Protein AF-A0A6G3XBC0-F1 (afdb_monomer_lite)

Foldseek 3Di:
DVVQVVVQKDFPDKDKDADDDPLCVPPPDPCNVVNRPDIDMDTDIDGD

Organism: NCBI:txid2706086

Structure (mmCIF, N/CA/C/O backbone):
data_AF-A0A6G3XBC0-F1
#
_entry.id   AF-A0A6G3XBC0-F1
#
loop_
_atom_site.group_PDB
_atom_site.id
_atom_site.type_symbol
_atom_site.label_atom_id
_atom_site.label_alt_id
_atom_site.label_comp_id
_atom_site.label_asym_id
_atom_site.label_entity_id
_atom_site.label_seq_id
_atom_site.pdbx_PDB_ins_code
_atom_site.Cartn_x
_atom_site.Cartn_y
_atom_site.Cartn_z
_atom_site.occupancy
_atom_site.B_iso_or_equiv
_atom_site.auth_seq_id
_atom_site.auth_comp_id
_atom_site.auth_asym_id
_atom_site.auth_atom_id
_atom_site.pdbx_PDB_model_num
ATOM 1 N N . PRO A 1 1 ? -5.878 -6.253 7.435 1.00 81.31 1 PRO A N 1
ATOM 2 C CA . PRO A 1 1 ? -4.618 -7.039 7.485 1.00 81.31 1 PRO A CA 1
ATOM 3 C C . PRO A 1 1 ? -4.529 -7.813 8.801 1.00 81.31 1 PRO A C 1
ATOM 5 O O . PRO A 1 1 ? -4.989 -7.283 9.808 1.00 81.31 1 PRO A O 1
ATOM 8 N N . ALA A 1 2 ? -3.955 -9.020 8.808 1.00 83.62 2 ALA A N 1
ATOM 9 C CA . ALA A 1 2 ? -3.885 -9.848 10.019 1.00 83.62 2 ALA A CA 1
ATOM 10 C C . ALA A 1 2 ? -3.201 -9.118 11.193 1.00 83.62 2 ALA A C 1
ATOM 12 O O . ALA A 1 2 ? -3.729 -9.115 12.298 1.00 83.62 2 ALA A O 1
ATOM 13 N N . ALA A 1 3 ? -2.109 -8.389 10.928 1.00 91.06 3 ALA A N 1
ATOM 14 C CA . ALA A 1 3 ? -1.408 -7.590 11.939 1.00 91.06 3 ALA A CA 1
ATOM 15 C C . ALA A 1 3 ? -2.249 -6.434 12.521 1.00 91.06 3 ALA A C 1
ATOM 17 O O . ALA A 1 3 ? -2.121 -6.117 13.696 1.00 91.06 3 ALA A O 1
ATOM 18 N N . VAL A 1 4 ? -3.137 -5.824 11.723 1.00 94.06 4 VAL A N 1
ATOM 19 C CA . VAL A 1 4 ? -4.030 -4.743 12.190 1.00 94.06 4 VAL A CA 1
ATOM 20 C C . VAL A 1 4 ? -5.069 -5.294 13.165 1.00 94.06 4 VAL A C 1
ATOM 22 O O . VAL A 1 4 ? -5.266 -4.727 14.234 1.00 94.06 4 VAL A O 1
ATOM 25 N N . ALA A 1 5 ? -5.685 -6.429 12.823 1.00 93.38 5 ALA A N 1
ATOM 26 C CA . ALA A 1 5 ? -6.665 -7.079 13.690 1.00 93.38 5 ALA A CA 1
ATOM 27 C C . ALA A 1 5 ? -6.020 -7.605 14.983 1.00 93.38 5 ALA A C 1
ATOM 29 O O . ALA A 1 5 ? -6.573 -7.419 16.062 1.00 93.38 5 ALA A O 1
ATOM 30 N N . ALA A 1 6 ? -4.822 -8.194 14.888 1.00 95.94 6 ALA A N 1
ATOM 31 C CA . ALA A 1 6 ? -4.064 -8.665 16.049 1.00 95.94 6 ALA A CA 1
ATOM 32 C C . ALA A 1 6 ? -3.707 -7.540 17.039 1.00 95.94 6 ALA A C 1
ATOM 34 O O . ALA A 1 6 ? -3.514 -7.806 18.220 1.00 95.94 6 ALA A O 1
ATOM 35 N N . ALA A 1 7 ? -3.658 -6.287 16.576 1.00 95.94 7 ALA A N 1
ATOM 36 C CA . ALA A 1 7 ? -3.425 -5.110 17.408 1.00 95.94 7 ALA A CA 1
ATOM 37 C C . ALA A 1 7 ? -4.707 -4.529 18.048 1.00 95.94 7 ALA A C 1
ATOM 39 O O . ALA A 1 7 ? -4.652 -3.444 18.621 1.00 95.94 7 ALA A O 1
ATOM 40 N N . GLY A 1 8 ? -5.865 -5.196 17.933 1.00 96.69 8 GLY A N 1
ATOM 41 C CA . GLY A 1 8 ? -7.139 -4.691 18.468 1.00 96.69 8 GLY A CA 1
ATOM 42 C C . GLY A 1 8 ? -7.709 -3.503 17.685 1.00 96.69 8 GLY A C 1
ATOM 43 O O . GLY A 1 8 ? -8.490 -2.715 18.218 1.00 96.69 8 GLY A O 1
ATOM 44 N N . LEU A 1 9 ? -7.307 -3.351 16.420 1.00 97.69 9 LEU A N 1
ATOM 45 C CA . LEU A 1 9 ? -7.758 -2.283 15.536 1.00 97.69 9 LEU A CA 1
ATOM 46 C C . LEU A 1 9 ? -8.605 -2.844 14.392 1.00 97.69 9 LEU A C 1
ATOM 48 O O . LEU A 1 9 ? -8.369 -3.942 13.883 1.00 97.69 9 LEU A O 1
ATOM 52 N N . ARG A 1 10 ? -9.553 -2.036 13.917 1.00 96.69 10 ARG A N 1
ATOM 53 C CA . ARG A 1 10 ? -10.306 -2.281 12.683 1.00 96.69 10 ARG A CA 1
ATOM 54 C C . ARG A 1 10 ? -10.003 -1.217 11.640 1.00 96.69 10 ARG A C 1
ATOM 56 O O . ARG A 1 10 ? -9.717 -0.064 11.956 1.00 96.69 10 ARG A O 1
ATOM 63 N N . VAL A 1 11 ? -10.097 -1.609 10.374 1.00 96.62 11 VAL A N 1
ATOM 64 C CA . VAL A 1 11 ? -9.967 -0.685 9.244 1.00 96.62 11 VAL A CA 1
ATOM 65 C C . VAL A 1 11 ? -11.289 0.054 9.081 1.00 96.62 11 VAL A C 1
ATOM 67 O O . VAL A 1 11 ? -12.318 -0.563 8.820 1.00 96.62 11 VAL A O 1
ATOM 70 N N . ALA A 1 12 ? -11.261 1.370 9.259 1.00 97.50 12 ALA A N 1
ATOM 71 C CA . ALA A 1 12 ? -12.410 2.247 9.069 1.00 97.50 12 ALA A CA 1
ATOM 72 C C . ALA A 1 12 ? -12.434 2.896 7.681 1.00 97.50 12 ALA A C 1
ATOM 74 O O . ALA A 1 12 ? -13.482 3.391 7.276 1.00 97.50 12 ALA A O 1
ATOM 75 N N . ASP A 1 13 ? -11.291 2.960 6.995 1.00 97.94 13 ASP A N 1
A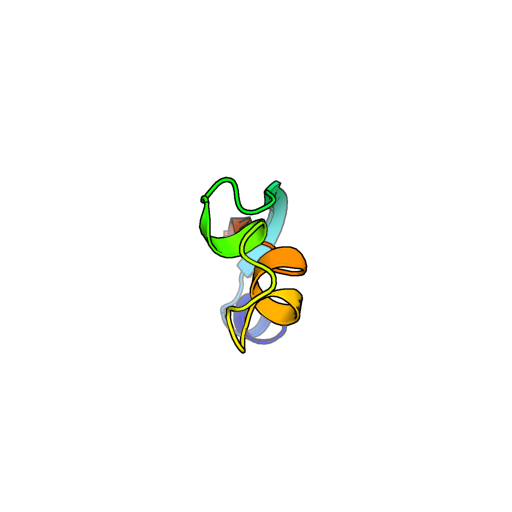TOM 76 C CA . ASP A 1 13 ? -11.183 3.433 5.614 1.00 97.94 13 ASP A CA 1
ATOM 77 C C . ASP A 1 13 ? -9.872 2.990 4.975 1.00 97.94 13 ASP A C 1
ATOM 79 O O . ASP A 1 13 ? -8.891 2.702 5.675 1.00 97.94 13 ASP A O 1
ATOM 83 N N . ARG A 1 14 ? -9.838 3.026 3.646 1.00 97.31 14 ARG A N 1
ATOM 84 C CA . ARG A 1 14 ? -8.627 2.813 2.864 1.00 97.31 14 ARG A CA 1
ATOM 85 C C . ARG A 1 14 ? -8.653 3.666 1.604 1.00 97.31 14 ARG A C 1
ATOM 87 O O . ARG A 1 14 ? -9.588 3.589 0.815 1.00 97.31 14 ARG A O 1
ATOM 94 N N . LEU A 1 15 ? -7.569 4.400 1.387 1.00 98.38 15 LEU A N 1
ATOM 95 C CA . LEU A 1 15 ? -7.326 5.143 0.160 1.00 98.38 15 LEU A CA 1
ATOM 96 C C . LEU A 1 15 ? -6.075 4.606 -0.523 1.00 98.38 15 LEU A C 1
ATOM 98 O O . LEU A 1 15 ? -5.023 4.512 0.104 1.00 98.38 15 LEU A O 1
ATOM 102 N N . ASP A 1 16 ? -6.183 4.318 -1.814 1.00 97.81 16 ASP A N 1
ATOM 103 C CA . ASP A 1 16 ? -5.072 3.838 -2.627 1.00 97.81 16 ASP A CA 1
ATOM 104 C C . ASP A 1 16 ? -4.630 4.906 -3.630 1.00 97.81 16 ASP A C 1
ATOM 106 O O . ASP A 1 16 ? -5.437 5.682 -4.145 1.00 97.81 16 ASP A O 1
ATOM 110 N N . THR A 1 17 ? -3.337 4.928 -3.939 1.00 97.44 17 THR A N 1
ATOM 111 C CA . THR A 1 17 ? -2.770 5.779 -4.985 1.00 97.44 17 THR A CA 1
ATOM 112 C C . THR A 1 17 ? -1.738 5.029 -5.820 1.00 97.44 17 THR A C 1
ATOM 114 O O . THR A 1 17 ? -1.084 4.092 -5.355 1.00 97.44 17 THR A O 1
ATOM 117 N N . ARG A 1 18 ? -1.615 5.447 -7.082 1.00 96.94 18 ARG A N 1
ATOM 118 C CA . ARG A 1 18 ? -0.643 4.925 -8.046 1.00 96.94 18 ARG A CA 1
ATOM 119 C C . ARG A 1 18 ? 0.617 5.798 -8.056 1.00 96.94 18 ARG A C 1
ATOM 121 O O . ARG A 1 18 ? 0.527 7.010 -7.830 1.00 96.94 18 ARG A O 1
ATOM 128 N N . PRO A 1 19 ? 1.790 5.223 -8.352 1.00 96.50 19 PRO A N 1
ATOM 129 C CA . PRO A 1 19 ? 3.038 5.969 -8.396 1.00 96.50 19 PRO A CA 1
ATOM 130 C C . PRO A 1 19 ? 3.028 6.992 -9.537 1.00 96.50 19 PRO A C 1
ATOM 132 O O . PRO A 1 19 ? 2.586 6.717 -10.651 1.00 96.50 19 PRO A O 1
ATOM 135 N N . ARG A 1 20 ? 3.532 8.199 -9.255 1.00 95.50 20 ARG A N 1
ATOM 136 C CA . ARG A 1 20 ? 3.596 9.321 -10.216 1.00 95.50 20 ARG A CA 1
ATOM 137 C C . ARG A 1 20 ? 5.019 9.664 -10.672 1.00 95.50 20 ARG A C 1
ATOM 139 O O . ARG A 1 20 ? 5.209 10.631 -11.402 1.00 95.50 20 ARG A O 1
ATOM 146 N N . HIS A 1 21 ? 6.022 8.912 -10.226 1.00 93.69 21 HIS A N 1
ATOM 147 C CA . HIS A 1 21 ? 7.426 9.201 -10.519 1.00 93.69 21 HIS A CA 1
ATOM 148 C C . HIS A 1 21 ? 7.848 8.719 -11.920 1.00 93.69 21 HIS A C 1
ATOM 150 O O . HIS A 1 21 ? 7.274 7.785 -12.478 1.00 93.69 21 HIS A O 1
ATOM 156 N N . SER A 1 22 ? 8.917 9.306 -12.469 1.00 94.88 22 SER A N 1
ATOM 157 C CA . SER A 1 22 ? 9.418 9.017 -13.826 1.00 94.88 22 SER A CA 1
ATOM 158 C C . SER A 1 22 ? 9.816 7.555 -14.044 1.00 94.88 22 SER A C 1
ATOM 160 O O . SER A 1 22 ? 9.532 7.009 -15.105 1.00 94.88 22 SER A O 1
ATOM 162 N N . ARG A 1 23 ? 10.379 6.887 -13.026 1.00 93.88 23 ARG A N 1
ATOM 163 C CA . ARG A 1 23 ? 10.795 5.471 -13.121 1.00 93.88 23 ARG A CA 1
ATOM 164 C C . ARG A 1 23 ? 9.653 4.489 -13.428 1.00 93.88 23 ARG A C 1
ATOM 166 O O . ARG A 1 23 ? 9.919 3.369 -13.833 1.00 93.88 23 ARG A O 1
ATOM 173 N N . VAL A 1 24 ? 8.386 4.894 -13.272 1.00 96.12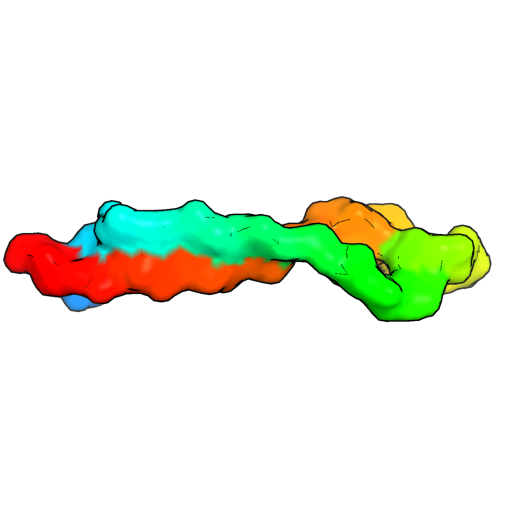 24 VAL A N 1
ATOM 174 C CA . VAL A 1 24 ? 7.233 4.090 -13.724 1.00 96.12 24 VAL A CA 1
ATOM 175 C C . VAL A 1 24 ? 7.206 3.961 -15.248 1.00 96.12 24 VAL A C 1
ATOM 177 O O . VAL A 1 24 ? 6.653 3.004 -15.767 1.00 96.12 24 VAL A O 1
ATOM 180 N N . ARG A 1 25 ? 7.784 4.920 -15.978 1.00 94.56 25 ARG A N 1
ATOM 181 C CA . ARG A 1 25 ? 7.757 4.989 -17.449 1.00 94.56 25 ARG A CA 1
ATOM 182 C C . ARG A 1 25 ? 9.064 4.542 -18.103 1.00 94.56 25 ARG A C 1
ATOM 184 O O . ARG A 1 25 ? 9.127 4.447 -19.322 1.00 94.56 25 ARG A O 1
ATOM 191 N N . GLU A 1 26 ? 10.102 4.292 -17.314 1.00 95.62 26 GLU A N 1
ATOM 192 C CA . GLU A 1 26 ? 11.423 3.909 -17.807 1.00 95.62 26 GLU A CA 1
ATOM 193 C C . GLU A 1 26 ? 11.473 2.399 -18.053 1.00 95.62 26 GLU A C 1
ATOM 195 O O . GLU A 1 26 ? 11.683 1.620 -17.133 1.00 95.62 26 GLU A O 1
ATOM 200 N N . THR A 1 27 ? 11.249 1.977 -19.296 1.00 95.25 27 THR A N 1
ATOM 201 C CA . THR A 1 27 ? 11.154 0.553 -19.670 1.00 95.25 27 THR A CA 1
ATOM 202 C C . THR A 1 27 ? 12.482 -0.200 -19.593 1.00 95.25 27 THR A C 1
ATOM 204 O O . THR A 1 27 ? 12.476 -1.423 -19.497 1.00 95.25 27 THR A O 1
ATOM 207 N N . ALA A 1 28 ? 13.611 0.515 -19.615 1.00 95.94 28 ALA A N 1
ATOM 208 C CA . ALA A 1 28 ? 14.944 -0.060 -19.435 1.00 95.94 28 ALA A CA 1
ATOM 209 C C . ALA A 1 28 ? 15.268 -0.380 -17.965 1.00 95.94 28 ALA A C 1
ATOM 211 O O . ALA A 1 28 ? 16.248 -1.070 -17.685 1.00 95.94 28 ALA A O 1
ATOM 212 N N . ASP A 1 29 ? 14.466 0.115 -17.020 1.00 94.56 29 ASP A N 1
ATOM 213 C CA . ASP A 1 29 ? 14.669 -0.161 -15.608 1.00 94.56 29 ASP A CA 1
ATOM 214 C C . ASP A 1 29 ? 14.257 -1.612 -15.272 1.00 94.56 29 ASP A C 1
ATOM 216 O O . ASP A 1 29 ? 13.121 -2.005 -15.555 1.00 94.56 29 ASP A O 1
ATOM 220 N N . PRO A 1 30 ? 15.116 -2.414 -14.611 1.00 96.25 30 PRO A N 1
ATOM 221 C CA . PRO A 1 30 ? 14.802 -3.808 -14.278 1.00 96.25 30 PRO A CA 1
ATOM 222 C C . PRO A 1 30 ? 13.556 -3.989 -13.401 1.00 96.25 30 PRO A C 1
ATOM 224 O O . PRO A 1 30 ? 12.965 -5.066 -13.367 1.00 96.25 30 PRO A O 1
ATOM 227 N N . LEU A 1 31 ? 13.152 -2.943 -12.677 1.00 96.81 31 LEU A N 1
ATOM 228 C CA . LEU A 1 31 ? 11.982 -2.932 -11.808 1.00 96.81 31 LEU A CA 1
ATOM 229 C C . LEU A 1 31 ? 10.797 -2.199 -12.439 1.00 96.81 31 LEU A C 1
ATOM 231 O O . LEU A 1 31 ? 9.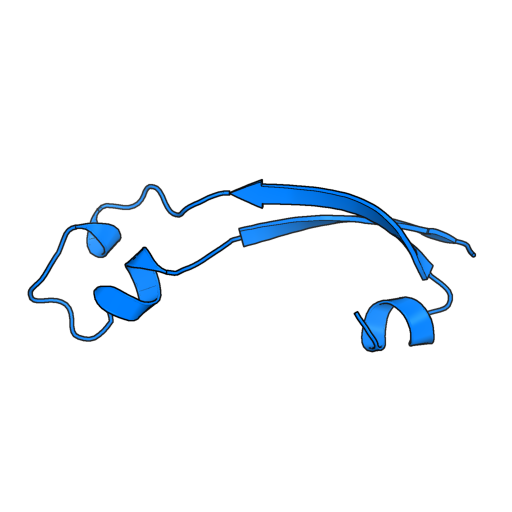809 -1.976 -11.743 1.00 96.81 31 LEU A O 1
ATOM 235 N N . HIS A 1 32 ? 10.853 -1.841 -13.725 1.00 95.75 32 HIS A N 1
ATOM 236 C CA . HIS A 1 32 ? 9.797 -1.108 -14.423 1.00 95.75 32 HIS A CA 1
ATOM 237 C C . HIS A 1 32 ? 8.408 -1.704 -14.166 1.00 95.75 32 HIS A C 1
ATOM 239 O O . HIS A 1 32 ? 7.511 -1.006 -13.695 1.00 95.75 32 HIS A O 1
ATOM 245 N N . ALA A 1 33 ? 8.250 -3.012 -14.390 1.00 96.19 33 ALA A N 1
ATOM 246 C CA . ALA A 1 33 ? 6.978 -3.703 -14.194 1.00 96.19 33 ALA A CA 1
ATOM 247 C C . ALA A 1 33 ? 6.506 -3.654 -12.730 1.00 96.19 33 ALA A C 1
ATOM 249 O O . ALA A 1 33 ? 5.337 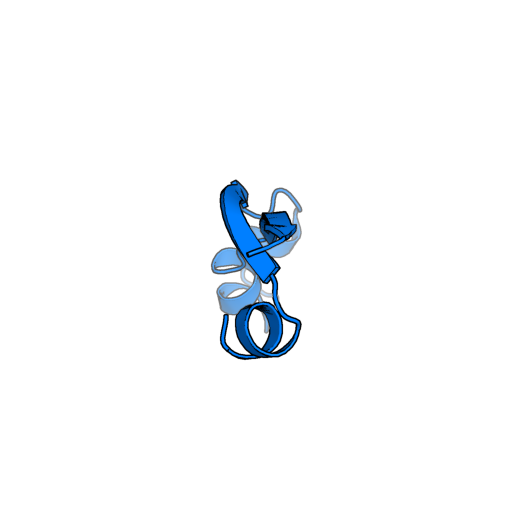-3.381 -12.462 1.00 96.19 33 ALA A O 1
ATOM 250 N N . ALA A 1 34 ? 7.419 -3.862 -11.776 1.00 97.25 34 ALA A N 1
ATOM 251 C CA . ALA A 1 34 ? 7.103 -3.812 -10.351 1.00 97.25 34 ALA A CA 1
ATOM 252 C C . ALA A 1 34 ? 6.693 -2.398 -9.911 1.00 97.25 34 ALA A C 1
ATOM 254 O O . ALA A 1 34 ? 5.686 -2.226 -9.228 1.00 97.25 34 ALA A O 1
ATOM 255 N N . ARG A 1 35 ? 7.427 -1.376 -10.360 1.00 96.38 35 ARG A N 1
ATOM 256 C CA . ARG A 1 35 ? 7.139 0.034 -10.074 1.00 96.38 35 ARG A CA 1
ATOM 257 C C . ARG A 1 35 ? 5.856 0.501 -10.736 1.00 96.38 35 ARG A C 1
ATOM 259 O O . ARG A 1 35 ? 5.128 1.272 -10.138 1.00 96.38 35 ARG A O 1
ATOM 266 N N . ALA A 1 36 ? 5.539 0.034 -11.940 1.00 95.56 36 ALA A N 1
ATOM 267 C CA . ALA A 1 36 ? 4.259 0.336 -12.575 1.00 95.56 36 ALA A CA 1
ATOM 268 C C . ALA A 1 36 ? 3.073 -0.303 -11.839 1.00 95.56 36 ALA A C 1
ATOM 270 O O . ALA A 1 36 ? 1.985 0.275 -11.799 1.00 95.56 36 ALA A O 1
ATOM 271 N N . ALA A 1 37 ? 3.287 -1.469 -11.231 1.00 96.75 37 ALA A N 1
ATOM 272 C CA . ALA A 1 37 ? 2.267 -2.182 -10.475 1.00 96.75 37 ALA A CA 1
ATOM 273 C C . ALA A 1 37 ? 2.107 -1.697 -9.024 1.00 96.75 37 ALA A C 1
ATOM 275 O O . ALA A 1 37 ? 1.126 -2.076 -8.380 1.00 96.75 37 ALA A O 1
ATOM 276 N N . GLU A 1 38 ? 3.026 -0.872 -8.511 1.00 97.19 38 GLU A N 1
ATOM 277 C CA . GLU A 1 38 ? 3.010 -0.429 -7.117 1.00 97.19 38 GLU A CA 1
ATOM 278 C C . GLU A 1 38 ? 1.688 0.272 -6.753 1.00 97.19 38 GLU A C 1
ATOM 280 O O . GLU A 1 38 ? 1.056 0.974 -7.554 1.00 97.19 38 GLU A O 1
ATOM 285 N N . VAL A 1 39 ? 1.254 0.051 -5.513 1.00 97.19 39 VAL A N 1
ATOM 286 C CA . VAL A 1 39 ? 0.113 0.726 -4.899 1.00 97.19 39 VAL A CA 1
ATOM 287 C C . VAL A 1 39 ? 0.533 1.175 -3.514 1.00 97.19 39 VAL A C 1
ATOM 289 O O . VAL A 1 39 ? 0.938 0.358 -2.687 1.00 97.19 39 VAL A O 1
ATOM 292 N N . THR A 1 40 ? 0.398 2.468 -3.247 1.00 96.44 40 THR A N 1
ATOM 293 C CA . THR A 1 40 ? 0.533 3.005 -1.894 1.00 96.44 40 THR A CA 1
ATOM 294 C C . THR A 1 40 ? -0.855 3.139 -1.282 1.00 96.44 40 THR A C 1
ATOM 296 O O . THR A 1 40 ? -1.739 3.739 -1.892 1.00 96.44 40 THR A O 1
ATOM 299 N N . SER A 1 41 ? -1.037 2.611 -0.073 1.00 97.12 41 SER A N 1
ATOM 300 C CA . SER A 1 41 ? -2.317 2.634 0.639 1.00 97.12 41 SER A CA 1
ATOM 301 C C . SER A 1 41 ? -2.214 3.425 1.939 1.00 97.12 41 SER A C 1
ATOM 303 O O . SER A 1 41 ? -1.374 3.124 2.786 1.00 97.12 41 SER A O 1
ATOM 305 N N . LEU A 1 42 ? -3.113 4.387 2.134 1.00 97.75 42 LEU A N 1
ATOM 306 C CA . LEU A 1 42 ? -3.372 5.031 3.416 1.00 97.75 42 LEU A CA 1
ATOM 307 C C . LEU A 1 42 ? -4.538 4.317 4.105 1.00 97.75 42 LEU A C 1
ATOM 309 O O . LEU A 1 42 ? -5.600 4.138 3.513 1.00 97.75 42 LEU A O 1
ATOM 313 N N . TRP A 1 43 ? -4.349 3.934 5.365 1.00 97.00 43 TRP A N 1
ATOM 314 C CA . TRP A 1 43 ? -5.341 3.198 6.146 1.00 97.00 43 TRP A CA 1
ATOM 315 C C . TRP A 1 43 ? -5.820 4.065 7.306 1.00 97.00 43 TRP A C 1
ATOM 317 O O . TRP A 1 43 ? -5.011 4.491 8.130 1.00 97.00 43 TRP A O 1
ATOM 327 N N . ARG A 1 44 ? -7.133 4.292 7.407 1.00 98.06 44 ARG A N 1
ATOM 328 C CA . ARG A 1 44 ? -7.734 4.867 8.617 1.00 98.06 44 ARG A CA 1
ATOM 329 C C . ARG A 1 44 ? -8.107 3.721 9.542 1.00 98.06 44 ARG A C 1
ATOM 331 O O . ARG A 1 44 ? -8.913 2.869 9.171 1.00 98.06 44 ARG A O 1
ATOM 338 N N . LEU A 1 45 ? -7.528 3.700 10.736 1.00 97.81 45 LEU A N 1
ATOM 339 C CA . LEU A 1 45 ? -7.765 2.663 11.736 1.00 97.81 45 LEU A CA 1
ATOM 340 C C . LEU A 1 45 ? -8.539 3.238 12.922 1.00 97.81 45 LEU A C 1
ATOM 342 O O . LEU A 1 45 ? -8.364 4.403 13.273 1.00 97.81 45 LEU A O 1
ATOM 346 N N . THR A 1 46 ? -9.382 2.420 13.540 1.00 97.62 46 THR A N 1
ATOM 347 C CA . THR A 1 46 ? -10.064 2.745 14.801 1.00 97.62 46 THR A CA 1
ATOM 348 C C . THR A 1 46 ? -9.945 1.570 15.761 1.00 97.62 46 THR A C 1
ATOM 350 O O . THR A 1 46 ? -9.74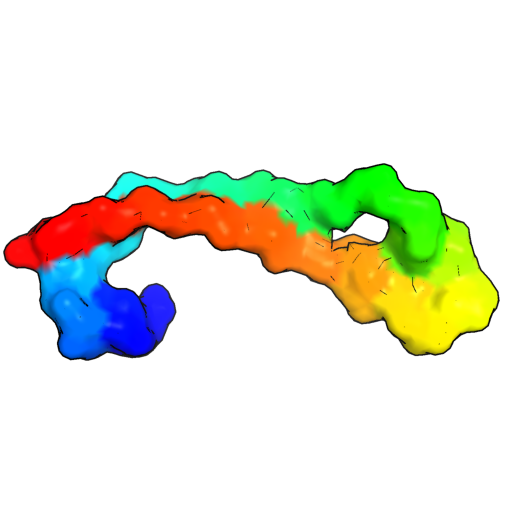0 0.439 15.316 1.00 97.62 46 THR A O 1
ATOM 353 N N . ALA A 1 47 ? -10.122 1.819 17.058 1.00 96.12 47 ALA A N 1
ATOM 354 C CA . ALA A 1 47 ? -10.314 0.739 18.021 1.00 96.12 47 ALA A CA 1
ATOM 355 C C . ALA A 1 47 ? -11.520 -0.131 17.621 1.00 96.12 47 ALA A C 1
ATOM 357 O O . ALA A 1 47 ? -12.463 0.353 16.969 1.00 96.12 47 ALA A O 1
ATOM 358 N N . VAL A 1 48 ? -11.422 -1.419 17.947 1.00 86.44 48 VAL A N 1
ATOM 359 C CA . VAL A 1 48 ? -12.538 -2.370 17.881 1.00 86.44 48 VAL A CA 1
ATOM 360 C C . VAL A 1 48 ? -13.497 -2.101 19.030 1.00 86.44 48 VAL A C 1
ATOM 362 O O . VAL A 1 48 ? -13.0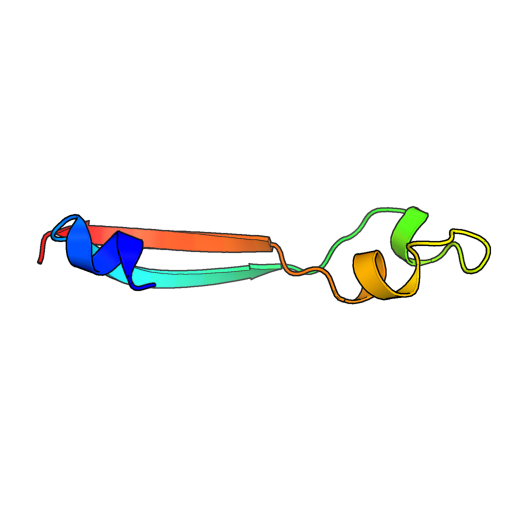07 -1.893 20.161 1.00 86.44 48 VAL A O 1
#

Secondary structure (DSSP, 8-state):
-HHHHHTTEEEEEEEEE---SGGGT-TTSTTHHHHHH--EEEEEEEE-

Sequence (48 aa):
PAAVAAAGLRVADRLDTRPRHSRVRETADPLHAARAAEVTSLWRLTAV

pLDDT: mean 95.47, std 3.37, range [81.31, 98.38]

Radius of gyration: 15.34 Å; chains: 1; bounding box: 28×19×38 Å